Protein AF-X1N189-F1 (afdb_monomer_lite)

InterPro domains:
  IPR002758 Na+/H+ antiporter subunit E [PF01899] (11-115)
  IPR002758 Na+/H+ antiporter subunit E [PTHR34584] (7-115)

Sequence (115 aa):
MAKGSLFVAFVCLWLAWIALTGSINPQELAVGAIVAAFVAMVSYKLLFRGRMREKFDLKRWGYALAYVPAYIWAELKAHASVIYLILHPRMPIKPGIVRVPTKLQSDFGITGLAN

Structure (mmCIF, N/CA/C/O backbone):
data_AF-X1N189-F1
#
_entry.id   AF-X1N189-F1
#
loop_
_atom_site.group_PDB
_atom_site.id
_atom_site.type_symbol
_atom_site.label_atom_id
_atom_site.label_alt_id
_atom_site.label_comp_id
_atom_site.label_asym_id
_atom_site.label_entity_id
_atom_site.label_seq_id
_atom_site.pdbx_PDB_ins_code
_atom_site.Cartn_x
_atom_site.Cartn_y
_atom_site.Cartn_z
_atom_site.occupancy
_atom_site.B_iso_or_equiv
_atom_site.auth_seq_id
_atom_site.auth_comp_id
_atom_site.auth_asym_id
_atom_site.auth_atom_id
_atom_site.pdbx_PDB_model_num
ATOM 1 N N . MET A 1 1 ? -5.033 5.907 -23.504 1.00 54.69 1 MET A N 1
ATOM 2 C CA . MET A 1 1 ? -5.196 5.533 -22.077 1.00 54.69 1 MET A CA 1
ATOM 3 C C . MET A 1 1 ? -4.498 4.222 -21.698 1.00 54.69 1 MET A C 1
ATOM 5 O O . MET A 1 1 ? -3.828 4.228 -20.679 1.00 54.69 1 MET A O 1
ATOM 9 N N . ALA A 1 2 ? -4.549 3.150 -22.504 1.00 61.56 2 ALA A N 1
ATOM 10 C CA . ALA A 1 2 ? -3.931 1.851 -22.166 1.00 61.56 2 ALA A CA 1
ATOM 11 C C . ALA A 1 2 ? -2.388 1.846 -22.012 1.00 61.56 2 ALA A C 1
ATOM 13 O O . ALA A 1 2 ? -1.856 1.115 -21.181 1.00 61.56 2 ALA A O 1
ATOM 14 N N . LYS A 1 3 ? -1.661 2.679 -22.776 1.00 67.75 3 LYS A N 1
ATOM 15 C CA . LYS A 1 3 ? -0.182 2.708 -22.747 1.00 67.75 3 LYS A CA 1
ATOM 16 C C . LYS A 1 3 ? 0.393 3.176 -21.399 1.00 67.75 3 LYS A C 1
ATOM 18 O O . LYS A 1 3 ? 1.388 2.629 -20.944 1.00 67.75 3 LYS A O 1
ATOM 23 N N . GLY A 1 4 ? -0.255 4.143 -20.738 1.00 80.44 4 GLY A N 1
ATOM 24 C CA . GLY A 1 4 ? 0.210 4.675 -19.449 1.00 80.44 4 GLY A CA 1
ATOM 25 C C . GLY A 1 4 ? 0.035 3.689 -18.291 1.00 80.44 4 GLY A C 1
ATOM 26 O O . GLY A 1 4 ? 0.942 3.520 -17.487 1.00 80.44 4 GLY A O 1
ATOM 27 N N . SER A 1 5 ? -1.099 2.984 -18.242 1.00 85.25 5 SER A N 1
ATOM 28 C CA . SER A 1 5 ? -1.353 1.935 -17.243 1.00 85.25 5 SER A CA 1
ATOM 29 C C . SER A 1 5 ? -0.423 0.734 -17.398 1.00 85.25 5 SER A C 1
ATOM 31 O O . SER A 1 5 ? -0.003 0.163 -16.399 1.00 85.25 5 SER A O 1
ATOM 33 N N . LEU A 1 6 ? -0.077 0.368 -18.638 1.00 90.81 6 LEU A N 1
ATOM 34 C CA . LEU A 1 6 ? 0.864 -0.717 -18.913 1.00 90.81 6 LEU A CA 1
ATOM 35 C C . LEU A 1 6 ? 2.269 -0.380 -18.411 1.00 90.81 6 LEU A C 1
ATOM 37 O O . LEU A 1 6 ? 2.874 -1.186 -17.711 1.00 90.81 6 LEU A O 1
ATOM 41 N N . PHE A 1 7 ? 2.764 0.819 -18.731 1.00 90.88 7 PHE A N 1
ATOM 42 C CA . PHE A 1 7 ? 4.084 1.260 -18.286 1.00 90.88 7 PHE A CA 1
ATOM 43 C C . PHE A 1 7 ? 4.185 1.298 -16.760 1.00 90.88 7 PHE A C 1
ATOM 45 O O . PHE A 1 7 ? 5.150 0.801 -16.191 1.00 90.88 7 PHE A O 1
ATOM 52 N N . VAL A 1 8 ? 3.166 1.828 -16.079 1.00 90.38 8 VAL A N 1
ATOM 53 C CA . VAL A 1 8 ? 3.188 1.878 -14.614 1.00 90.38 8 VAL A CA 1
ATOM 54 C C . VAL A 1 8 ? 3.085 0.482 -14.006 1.00 90.38 8 VAL A C 1
ATOM 56 O O . VAL A 1 8 ? 3.796 0.200 -13.049 1.00 90.38 8 VAL A O 1
ATOM 59 N N . ALA A 1 9 ? 2.274 -0.414 -14.576 1.00 92.88 9 ALA A N 1
ATOM 60 C CA . ALA A 1 9 ? 2.242 -1.807 -14.139 1.00 92.88 9 ALA A CA 1
ATOM 61 C C . ALA A 1 9 ? 3.608 -2.479 -14.266 1.00 92.88 9 ALA A C 1
ATOM 63 O O . ALA A 1 9 ? 4.055 -3.107 -13.313 1.00 92.88 9 ALA A O 1
ATOM 64 N N . PHE A 1 10 ? 4.291 -2.286 -15.394 1.00 95.81 10 PHE A N 1
ATOM 65 C CA . PHE A 1 10 ? 5.654 -2.768 -15.587 1.00 95.81 10 PHE A CA 1
ATOM 66 C C . PHE A 1 10 ? 6.604 -2.232 -14.508 1.00 95.81 10 PHE A C 1
ATOM 68 O O . PHE A 1 10 ? 7.261 -3.022 -13.837 1.00 95.81 10 PHE A O 1
ATOM 75 N N . VAL A 1 11 ? 6.631 -0.912 -14.290 1.00 95.12 11 VAL A N 1
ATOM 76 C CA . VAL A 1 11 ? 7.516 -0.292 -13.291 1.00 95.12 11 VAL A CA 1
ATOM 77 C C . VAL A 1 11 ? 7.212 -0.810 -11.884 1.00 95.12 11 VAL A C 1
ATOM 79 O O . VAL A 1 11 ? 8.131 -1.200 -11.173 1.00 95.12 11 VAL A O 1
ATOM 82 N N . CYS A 1 12 ? 5.941 -0.873 -11.480 1.00 94.56 12 CYS A N 1
ATOM 83 C CA . CYS A 1 12 ? 5.558 -1.382 -10.162 1.00 94.56 12 CYS A CA 1
ATOM 84 C C . CYS A 1 12 ? 5.951 -2.852 -9.970 1.00 94.56 12 CYS A C 1
ATOM 86 O O . CYS A 1 12 ? 6.477 -3.203 -8.918 1.00 94.56 12 CYS A O 1
ATOM 88 N N . LEU A 1 13 ? 5.722 -3.703 -10.973 1.00 96.75 13 LEU A N 1
ATOM 89 C CA . LEU A 1 13 ? 6.066 -5.125 -10.908 1.00 96.75 13 LEU A CA 1
ATOM 90 C C . LEU A 1 13 ? 7.582 -5.349 -10.904 1.00 96.75 13 LEU A C 1
ATOM 92 O O . LEU A 1 13 ? 8.065 -6.223 -10.192 1.00 96.75 13 LEU A O 1
ATOM 96 N N . TRP A 1 14 ? 8.341 -4.546 -11.649 1.00 97.69 14 TRP A N 1
ATOM 97 C CA . TRP A 1 14 ? 9.797 -4.646 -11.664 1.00 97.69 14 TRP A CA 1
ATOM 98 C C . TRP A 1 14 ? 10.424 -4.136 -10.363 1.00 97.69 14 TRP A C 1
ATOM 100 O O . TRP A 1 14 ? 11.318 -4.777 -9.821 1.00 97.69 14 TRP A O 1
ATOM 110 N N . LEU A 1 15 ? 9.907 -3.044 -9.792 1.00 97.00 15 LEU A N 1
ATOM 111 C CA . LEU A 1 15 ? 10.317 -2.593 -8.459 1.00 97.00 15 LEU A CA 1
ATOM 112 C C . LEU A 1 15 ? 9.974 -3.628 -7.383 1.00 97.00 15 LEU A C 1
ATOM 114 O O . LEU A 1 15 ? 10.787 -3.868 -6.494 1.00 97.00 15 LEU A O 1
ATOM 118 N N . ALA A 1 16 ? 8.809 -4.277 -7.483 1.00 96.81 16 ALA A N 1
ATOM 119 C CA . ALA A 1 16 ? 8.451 -5.381 -6.599 1.00 96.81 16 ALA A CA 1
ATOM 120 C C . ALA A 1 16 ? 9.415 -6.569 -6.751 1.00 96.81 16 ALA A C 1
ATOM 122 O O . ALA A 1 16 ? 9.824 -7.138 -5.744 1.00 96.81 16 ALA A O 1
ATOM 123 N N . TRP A 1 17 ? 9.832 -6.904 -7.979 1.00 97.88 17 TRP A N 1
ATOM 124 C CA . TRP A 1 17 ? 10.861 -7.919 -8.227 1.00 97.88 17 TRP A CA 1
ATOM 125 C C . TRP A 1 17 ? 12.180 -7.566 -7.539 1.00 97.88 17 TRP A C 1
ATOM 127 O O . TRP A 1 17 ? 12.718 -8.387 -6.805 1.00 97.88 17 TRP A O 1
ATOM 137 N N . ILE A 1 18 ? 12.678 -6.341 -7.723 1.00 97.62 18 ILE A N 1
ATOM 138 C CA . ILE A 1 18 ? 13.938 -5.881 -7.114 1.00 97.62 18 ILE A CA 1
ATOM 139 C C . ILE A 1 18 ? 13.854 -5.916 -5.584 1.00 97.62 18 ILE A C 1
ATOM 141 O O . ILE A 1 18 ? 14.791 -6.356 -4.923 1.00 97.62 18 ILE A O 1
ATOM 145 N N . ALA A 1 19 ? 12.727 -5.484 -5.013 1.00 97.56 19 ALA A N 1
ATOM 146 C CA . ALA A 1 19 ? 12.504 -5.537 -3.571 1.00 97.56 19 ALA A CA 1
ATOM 147 C C . ALA A 1 19 ? 12.453 -6.980 -3.042 1.00 97.56 19 ALA A C 1
ATOM 149 O O . ALA A 1 19 ? 12.923 -7.237 -1.937 1.00 97.56 19 ALA A O 1
ATOM 150 N N . LEU A 1 20 ? 11.905 -7.914 -3.827 1.00 97.31 20 LEU A N 1
ATOM 151 C CA . LEU A 1 20 ? 11.798 -9.326 -3.462 1.00 97.31 20 LEU A CA 1
ATOM 152 C C . LEU A 1 20 ? 13.145 -10.053 -3.543 1.00 97.31 20 LEU A C 1
ATOM 154 O O . LEU A 1 20 ? 13.458 -10.851 -2.664 1.00 97.31 20 LEU A O 1
ATOM 158 N N . THR A 1 21 ? 13.933 -9.801 -4.590 1.00 96.31 21 THR A N 1
ATOM 159 C CA . THR A 1 21 ? 15.239 -10.450 -4.772 1.00 96.31 21 THR A CA 1
ATOM 160 C C . THR A 1 21 ? 16.339 -9.795 -3.944 1.00 96.31 21 THR A C 1
ATOM 162 O O . THR A 1 21 ? 17.343 -10.441 -3.653 1.00 96.31 21 THR A O 1
ATOM 165 N N . GLY A 1 22 ? 16.187 -8.514 -3.585 1.00 96.06 22 GLY A N 1
ATOM 166 C CA . GLY A 1 22 ? 17.199 -7.743 -2.859 1.00 96.06 22 GLY A CA 1
ATOM 167 C C . GLY A 1 22 ? 18.523 -7.598 -3.619 1.00 96.06 22 GLY A C 1
ATOM 168 O O . GLY A 1 22 ? 19.546 -7.278 -3.017 1.00 96.06 22 GLY A O 1
ATOM 169 N N . SER A 1 23 ? 18.524 -7.856 -4.930 1.00 92.88 23 SER A N 1
ATOM 170 C CA . SER A 1 23 ? 19.723 -7.933 -5.764 1.00 92.88 23 SER A CA 1
ATOM 171 C C . SER A 1 23 ? 19.699 -6.879 -6.865 1.00 92.88 23 SER A C 1
ATOM 173 O O . SER A 1 23 ? 18.690 -6.669 -7.535 1.00 92.88 23 SER A O 1
ATOM 175 N N . ILE A 1 24 ? 20.853 -6.248 -7.082 1.00 94.94 24 ILE A N 1
ATOM 176 C CA . ILE A 1 24 ? 21.108 -5.309 -8.186 1.00 94.94 24 ILE A CA 1
ATOM 177 C C . ILE A 1 24 ? 22.043 -5.910 -9.245 1.00 94.94 24 ILE A C 1
ATOM 179 O O . ILE A 1 24 ? 22.619 -5.186 -10.056 1.00 94.94 24 ILE A O 1
ATOM 183 N N . ASN A 1 25 ? 22.222 -7.236 -9.239 1.00 97.00 25 ASN A N 1
ATOM 184 C CA . ASN A 1 25 ? 22.993 -7.925 -10.269 1.00 97.00 25 ASN A CA 1
ATOM 185 C C . ASN A 1 25 ? 22.337 -7.693 -11.650 1.00 97.00 25 ASN A C 1
ATOM 187 O O . ASN A 1 25 ? 21.135 -7.938 -11.789 1.00 97.00 25 ASN A O 1
ATOM 191 N N . PRO A 1 26 ? 23.088 -7.271 -12.688 1.00 96.69 26 PRO A N 1
ATOM 192 C CA . PRO A 1 26 ? 22.540 -7.035 -14.024 1.00 96.69 26 PRO A CA 1
ATOM 193 C C . PRO A 1 26 ? 21.731 -8.203 -14.605 1.00 96.69 26 PRO A C 1
ATOM 195 O O . PRO A 1 26 ? 20.749 -7.966 -15.307 1.00 96.69 26 PRO A O 1
ATOM 198 N N . GLN A 1 27 ? 22.101 -9.453 -14.300 1.00 96.88 27 GLN A N 1
ATOM 199 C CA . GLN A 1 27 ? 21.369 -10.638 -14.763 1.00 96.88 27 GLN A CA 1
ATOM 200 C C . GLN A 1 27 ? 19.977 -10.731 -14.121 1.00 96.88 27 GLN A C 1
ATOM 202 O O . GLN A 1 27 ? 18.983 -10.907 -14.823 1.00 96.88 27 GLN A O 1
ATOM 207 N N . GLU A 1 28 ? 19.896 -10.527 -12.805 1.00 96.62 28 GLU A N 1
ATOM 208 C CA . GLU A 1 28 ? 18.637 -10.514 -12.046 1.00 96.62 28 GLU A CA 1
ATOM 209 C C . GLU A 1 28 ? 17.722 -9.367 -12.484 1.00 96.62 28 GLU A C 1
ATOM 211 O O . GLU A 1 28 ? 16.512 -9.541 -12.642 1.00 96.62 28 GLU A O 1
ATOM 216 N N . LEU A 1 29 ? 18.303 -8.192 -12.738 1.00 97.75 29 LEU A N 1
ATOM 217 C CA . LEU A 1 29 ? 17.566 -7.030 -13.228 1.00 97.75 29 LEU A CA 1
ATOM 218 C C . LEU A 1 29 ? 16.985 -7.277 -14.623 1.00 97.75 29 LEU A C 1
ATOM 22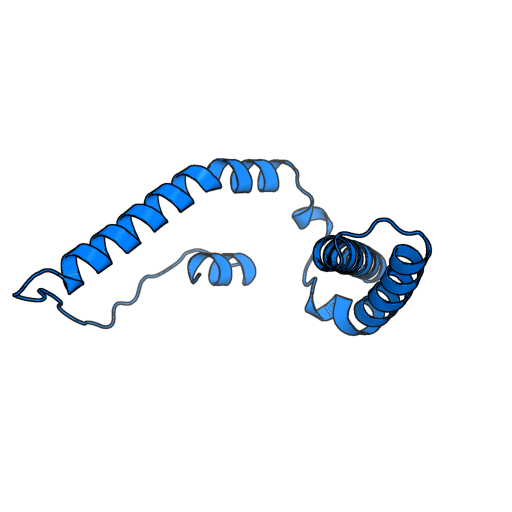0 O O . LEU A 1 29 ? 15.825 -6.936 -14.862 1.00 97.75 29 LEU A O 1
ATOM 224 N N . ALA A 1 30 ? 17.765 -7.885 -15.522 1.00 97.81 30 ALA A N 1
ATOM 225 C CA . ALA A 1 30 ? 17.334 -8.201 -16.880 1.00 97.81 30 ALA A CA 1
ATOM 226 C C . ALA A 1 30 ? 16.209 -9.246 -16.891 1.00 97.81 30 ALA A C 1
ATOM 228 O O . ALA A 1 30 ? 15.177 -9.026 -17.530 1.00 97.81 30 ALA A O 1
ATOM 229 N N . VAL A 1 31 ? 16.364 -10.345 -16.145 1.00 97.69 31 VAL A N 1
ATOM 230 C CA . VAL A 1 31 ? 15.321 -11.376 -16.015 1.00 97.69 31 VAL A CA 1
ATOM 231 C C . VAL A 1 31 ? 14.061 -10.780 -15.391 1.00 97.69 31 VAL A C 1
ATOM 233 O O . VAL A 1 31 ? 12.970 -10.938 -15.942 1.00 97.69 31 VAL A O 1
ATOM 236 N N . GLY A 1 32 ? 14.206 -10.015 -14.307 1.00 97.81 32 GLY A N 1
ATOM 237 C CA . GLY A 1 32 ? 13.093 -9.336 -13.654 1.00 97.81 32 GLY A CA 1
ATOM 238 C C . GLY A 1 32 ? 12.351 -8.376 -14.578 1.00 97.81 32 GLY A C 1
ATOM 239 O O . GLY A 1 32 ? 11.123 -8.338 -14.557 1.00 97.81 32 GLY A O 1
ATOM 240 N N . ALA A 1 33 ? 13.061 -7.636 -15.434 1.00 98.00 33 ALA A N 1
ATOM 241 C CA . ALA A 1 33 ? 12.440 -6.743 -16.408 1.00 98.00 33 ALA A CA 1
ATOM 242 C C . ALA A 1 33 ? 11.628 -7.526 -17.454 1.00 98.00 33 ALA A C 1
ATOM 244 O O . ALA A 1 33 ? 10.496 -7.151 -17.762 1.00 98.00 33 ALA A O 1
ATOM 245 N N . ILE A 1 34 ? 12.156 -8.640 -17.966 1.00 98.12 34 ILE A N 1
ATOM 246 C CA . ILE A 1 34 ? 11.441 -9.488 -18.933 1.00 98.12 34 ILE A CA 1
ATOM 247 C C . ILE A 1 34 ? 10.166 -10.064 -18.299 1.00 98.12 34 ILE A C 1
ATOM 249 O O . ILE A 1 34 ? 9.081 -9.955 -18.878 1.00 98.12 34 ILE A O 1
ATOM 253 N N . VAL A 1 35 ? 10.274 -10.621 -17.089 1.00 97.81 35 VAL A N 1
ATOM 254 C CA . VAL A 1 35 ? 9.132 -11.190 -16.357 1.00 97.81 35 VAL A CA 1
ATOM 255 C C . VAL A 1 35 ? 8.097 -10.111 -16.037 1.00 97.81 35 VAL A C 1
ATOM 257 O O . VAL A 1 35 ? 6.912 -10.290 -16.324 1.00 97.81 35 VAL A O 1
ATOM 260 N N . ALA A 1 36 ? 8.522 -8.962 -15.509 1.00 97.88 36 ALA A N 1
ATOM 261 C CA . ALA A 1 36 ? 7.628 -7.851 -15.197 1.00 97.88 36 ALA A CA 1
ATOM 262 C C . ALA A 1 36 ? 6.908 -7.328 -16.447 1.00 97.88 36 ALA A C 1
ATOM 264 O O . ALA A 1 36 ? 5.716 -7.030 -16.380 1.00 97.88 36 ALA A O 1
ATOM 265 N N . ALA A 1 37 ? 7.589 -7.250 -17.596 1.00 97.44 37 ALA A N 1
ATOM 266 C CA . ALA A 1 37 ? 6.977 -6.837 -18.856 1.00 97.44 37 ALA A CA 1
ATOM 267 C C . ALA A 1 37 ? 5.905 -7.836 -19.310 1.00 97.44 37 ALA A C 1
ATOM 269 O O . ALA A 1 37 ? 4.793 -7.428 -19.655 1.00 97.44 37 ALA A O 1
ATOM 270 N N . PHE A 1 38 ? 6.205 -9.137 -19.250 1.00 97.50 38 PHE A N 1
ATOM 271 C CA . PHE A 1 38 ? 5.249 -10.191 -19.583 1.00 97.50 38 PHE A CA 1
ATOM 272 C C . PHE A 1 38 ? 3.998 -10.128 -18.700 1.00 97.50 38 PHE A C 1
ATOM 274 O O . PHE A 1 38 ? 2.875 -10.043 -19.204 1.00 97.50 38 PHE A O 1
ATOM 281 N N . VAL A 1 39 ? 4.183 -10.079 -17.380 1.00 96.69 39 VAL A N 1
ATOM 282 C CA . VAL A 1 39 ? 3.071 -10.021 -16.423 1.00 96.69 39 VAL A CA 1
ATOM 283 C C . VAL A 1 39 ? 2.274 -8.727 -16.584 1.00 96.69 39 VAL A C 1
ATOM 285 O O . VAL A 1 39 ? 1.040 -8.760 -16.564 1.00 96.69 39 VAL A O 1
ATOM 288 N N . ALA A 1 40 ? 2.935 -7.587 -16.799 1.00 95.69 40 ALA A N 1
ATOM 289 C CA . ALA A 1 40 ? 2.267 -6.310 -17.028 1.00 95.69 40 ALA A CA 1
ATOM 290 C C . ALA A 1 40 ? 1.358 -6.353 -18.264 1.00 95.69 40 ALA A C 1
ATOM 292 O O . ALA A 1 40 ? 0.222 -5.885 -18.189 1.00 95.69 40 ALA A O 1
ATOM 293 N N . MET A 1 41 ? 1.804 -6.947 -19.378 1.00 94.38 41 MET A N 1
ATOM 294 C CA . MET A 1 41 ? 1.001 -7.045 -20.608 1.00 94.38 41 MET A CA 1
ATOM 295 C C . MET A 1 41 ? -0.339 -7.751 -20.391 1.00 94.38 41 MET A C 1
ATOM 297 O O . MET A 1 41 ? -1.350 -7.325 -20.953 1.00 94.38 41 MET A O 1
ATOM 301 N N . VAL A 1 42 ? -0.363 -8.780 -19.544 1.00 94.75 42 VAL A N 1
ATOM 302 C CA . VAL A 1 42 ? -1.578 -9.556 -19.259 1.00 94.75 42 VAL A CA 1
ATOM 303 C C . VAL A 1 42 ? -2.426 -8.901 -18.161 1.00 94.75 42 VAL A C 1
ATOM 305 O O . VAL A 1 42 ? -3.654 -8.954 -18.213 1.00 94.75 42 VAL A O 1
ATOM 308 N N . SER A 1 43 ? -1.801 -8.237 -17.182 1.00 93.31 43 SER A N 1
ATOM 309 C CA . SER A 1 43 ? -2.475 -7.808 -15.944 1.00 93.31 43 SER A CA 1
ATOM 310 C C . SER A 1 43 ? -2.766 -6.306 -15.821 1.00 93.31 43 SER A C 1
ATOM 312 O O . SER A 1 43 ? -3.534 -5.917 -14.939 1.00 93.31 43 SER A O 1
ATOM 314 N N . TYR A 1 44 ? -2.228 -5.432 -16.683 1.00 89.94 44 TYR A N 1
ATOM 315 C CA . TYR A 1 44 ? -2.284 -3.974 -16.460 1.00 89.94 44 TYR A CA 1
ATOM 316 C C . TYR A 1 44 ? -3.703 -3.403 -16.304 1.00 89.94 44 TYR A C 1
ATOM 318 O O . TYR A 1 44 ? -3.907 -2.443 -15.559 1.00 89.94 44 TYR A O 1
ATOM 326 N N . LYS A 1 45 ? -4.695 -3.992 -16.990 1.00 87.50 45 LYS A N 1
ATOM 327 C CA . LYS A 1 45 ? -6.106 -3.577 -16.901 1.00 87.50 45 LYS A CA 1
ATOM 328 C C . LYS A 1 45 ? -6.743 -3.921 -15.552 1.00 87.50 45 LYS A C 1
ATOM 330 O O . LYS A 1 45 ? -7.698 -3.258 -15.152 1.00 87.50 45 LYS A O 1
ATOM 335 N N . LEU A 1 46 ? -6.239 -4.956 -14.881 1.00 85.56 46 LEU A N 1
ATOM 336 C CA . LEU A 1 46 ? -6.679 -5.360 -13.547 1.00 85.56 46 LEU A CA 1
ATOM 337 C C . LEU A 1 46 ? -6.048 -4.454 -12.488 1.00 85.56 46 LEU A C 1
ATOM 339 O O . LEU A 1 46 ? -6.761 -3.898 -11.659 1.00 85.56 46 LEU A O 1
ATOM 343 N N . LEU A 1 47 ? -4.730 -4.253 -12.567 1.00 81.75 47 LEU A N 1
ATOM 344 C CA . LEU A 1 47 ? -3.964 -3.507 -11.565 1.00 81.75 47 LEU A CA 1
ATOM 345 C C . LEU A 1 47 ? -4.309 -2.012 -11.541 1.00 81.75 47 LEU A C 1
ATOM 347 O O . LEU A 1 47 ? -4.396 -1.397 -10.479 1.00 81.75 47 LEU A O 1
ATOM 351 N N . PHE A 1 48 ? -4.538 -1.406 -12.708 1.00 78.81 48 PHE A N 1
ATOM 352 C CA . PHE A 1 48 ? -4.765 0.032 -12.806 1.00 78.81 48 PHE A CA 1
ATOM 353 C C . PHE A 1 48 ? -6.061 0.346 -13.548 1.00 78.81 48 PHE A C 1
ATOM 355 O O . PHE A 1 48 ? -6.068 0.674 -14.732 1.00 78.81 48 PHE A O 1
ATOM 362 N N . ARG A 1 49 ? -7.174 0.324 -12.805 1.00 72.25 49 ARG A N 1
ATOM 363 C CA . ARG A 1 49 ? -8.440 0.941 -13.233 1.00 72.25 49 ARG A CA 1
ATOM 364 C C . ARG A 1 49 ? -8.422 2.460 -13.001 1.00 72.25 49 ARG A C 1
ATOM 366 O O . ARG A 1 49 ? -7.893 2.928 -11.986 1.00 72.25 49 ARG A O 1
ATOM 373 N N . GLY A 1 50 ? -9.016 3.219 -13.928 1.00 70.38 50 GLY A N 1
ATOM 374 C CA . GLY A 1 50 ? -9.203 4.678 -13.841 1.00 70.38 50 GLY A CA 1
ATOM 375 C C . GLY A 1 50 ? -8.109 5.531 -14.505 1.00 70.38 50 GLY A C 1
ATOM 376 O O . GLY A 1 50 ? -7.208 5.021 -15.171 1.00 70.38 50 GLY A O 1
ATOM 377 N N . ARG A 1 51 ? -8.189 6.864 -14.353 1.00 67.62 51 ARG A N 1
ATOM 378 C CA . ARG A 1 51 ? -7.207 7.799 -14.933 1.00 67.62 51 ARG A CA 1
ATOM 379 C C . ARG A 1 51 ? -5.904 7.792 -14.134 1.00 67.62 51 ARG A C 1
ATOM 381 O O . ARG A 1 51 ? -5.874 8.185 -12.974 1.00 67.62 51 ARG A O 1
ATOM 388 N N . MET A 1 52 ? -4.803 7.433 -14.794 1.00 68.00 52 MET A N 1
ATOM 389 C CA . MET A 1 52 ? -3.471 7.355 -14.175 1.00 68.00 52 MET A CA 1
ATOM 390 C C . MET A 1 52 ? -2.989 8.688 -13.582 1.00 68.00 52 MET A C 1
ATOM 392 O O . MET A 1 52 ? -2.341 8.708 -12.542 1.00 68.00 52 MET A O 1
ATOM 396 N N . ARG A 1 53 ? -3.331 9.808 -14.233 1.00 62.47 53 ARG A N 1
ATOM 397 C CA . ARG A 1 53 ? -2.878 11.158 -13.857 1.00 62.47 53 ARG A CA 1
ATOM 398 C C . ARG A 1 53 ? -3.303 11.554 -12.440 1.00 62.47 53 ARG A C 1
ATOM 400 O O . ARG A 1 53 ? -2.559 12.241 -11.758 1.00 62.47 53 ARG A O 1
ATOM 407 N N . GLU A 1 54 ? -4.458 11.078 -11.983 1.00 66.38 54 GLU A N 1
ATOM 408 C CA . GLU A 1 54 ? -4.977 11.363 -10.639 1.00 66.38 54 GLU A CA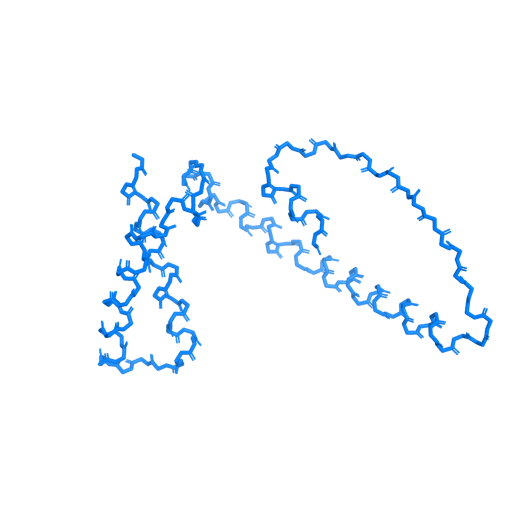 1
ATOM 409 C C . GLU A 1 54 ? -4.281 10.523 -9.548 1.00 66.38 54 GLU A C 1
ATOM 411 O O . GLU A 1 54 ? -4.389 10.850 -8.366 1.00 66.38 54 GLU A O 1
ATOM 416 N N . LYS A 1 55 ? -3.567 9.447 -9.922 1.00 68.88 55 LYS A N 1
ATOM 417 C CA . LYS A 1 55 ? -2.838 8.561 -8.993 1.00 68.88 55 LYS A CA 1
ATOM 418 C C . LYS A 1 55 ? -1.421 9.053 -8.669 1.00 68.88 55 LYS A C 1
ATOM 420 O O . LYS A 1 55 ? -0.867 8.669 -7.646 1.00 68.88 55 LYS A O 1
ATOM 425 N N . PHE A 1 56 ? -0.853 9.921 -9.505 1.00 73.44 56 PHE A N 1
ATOM 426 C CA . PHE A 1 56 ? 0.476 10.523 -9.310 1.00 73.44 56 PHE A CA 1
ATOM 427 C C . PHE A 1 56 ? 0.415 11.973 -8.813 1.00 73.44 56 PHE A C 1
ATOM 429 O O . PHE A 1 56 ? 1.374 12.725 -8.957 1.00 73.44 56 PHE A O 1
ATOM 436 N N . ASP A 1 57 ? -0.710 12.384 -8.226 1.00 85.19 57 ASP A N 1
ATOM 437 C CA . ASP A 1 57 ? -0.796 13.682 -7.565 1.00 85.19 57 ASP A CA 1
ATOM 438 C C . ASP A 1 57 ? 0.029 13.665 -6.271 1.00 85.19 57 ASP A C 1
ATOM 440 O O . ASP A 1 57 ? -0.313 12.980 -5.302 1.00 85.19 57 ASP A O 1
ATOM 444 N N . LEU A 1 58 ? 1.115 14.439 -6.262 1.00 87.44 58 LEU A N 1
ATOM 445 C CA . LEU A 1 58 ? 2.052 14.537 -5.148 1.00 87.44 58 LEU A CA 1
ATOM 446 C C . LEU A 1 58 ? 1.365 14.985 -3.849 1.00 87.44 58 LEU A C 1
ATOM 448 O O . LEU A 1 58 ? 1.767 14.559 -2.768 1.00 87.44 58 LEU A O 1
ATOM 452 N N . LYS A 1 59 ? 0.281 15.772 -3.937 1.00 91.38 59 LYS A N 1
ATOM 453 C CA . LYS A 1 59 ? -0.505 16.167 -2.759 1.00 91.38 59 LYS A CA 1
ATOM 454 C C . LYS A 1 59 ? -1.164 14.964 -2.096 1.00 91.38 59 LYS A C 1
ATOM 456 O O . LYS A 1 59 ? -1.162 14.867 -0.873 1.00 91.38 59 LYS A O 1
ATOM 461 N N . ARG A 1 60 ? -1.703 14.025 -2.882 1.00 88.56 60 ARG A N 1
ATOM 462 C CA . ARG A 1 60 ? -2.358 12.813 -2.357 1.00 88.56 60 ARG A CA 1
ATOM 463 C C . ARG A 1 60 ? -1.355 11.912 -1.647 1.00 88.56 60 ARG A C 1
ATOM 465 O O . ARG A 1 60 ? -1.667 11.399 -0.580 1.00 88.56 60 ARG A O 1
ATOM 472 N N . TRP A 1 61 ? -0.151 11.783 -2.201 1.00 90.56 61 TRP A N 1
ATOM 473 C CA . TRP A 1 61 ? 0.954 11.076 -1.551 1.00 90.56 61 TRP A CA 1
ATOM 474 C C . TRP A 1 61 ? 1.398 11.767 -0.259 1.00 90.56 61 TRP A C 1
ATOM 476 O O . TRP A 1 61 ? 1.602 11.093 0.746 1.00 90.56 61 TRP A O 1
ATOM 486 N N . GLY A 1 62 ? 1.453 13.102 -0.249 1.00 94.50 62 GLY A N 1
ATOM 487 C CA . GLY A 1 62 ? 1.706 13.885 0.961 1.00 94.50 62 GLY A CA 1
ATOM 488 C C . GLY A 1 62 ? 0.672 13.628 2.061 1.00 94.50 62 GLY A C 1
ATOM 489 O O . GLY A 1 62 ? 1.050 13.352 3.196 1.00 94.50 62 GLY A O 1
ATOM 490 N N . TYR A 1 63 ? -0.625 13.637 1.730 1.00 94.19 63 TYR A N 1
ATOM 491 C CA . TYR A 1 63 ? -1.686 13.299 2.687 1.00 94.19 63 TYR A CA 1
ATOM 492 C C . TYR A 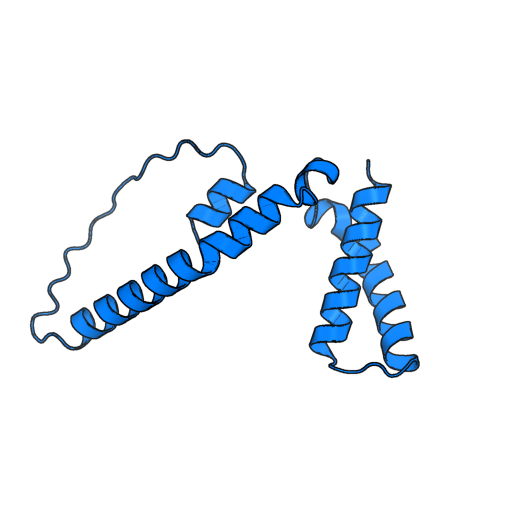1 63 ? -1.619 11.843 3.159 1.00 94.19 63 TYR A C 1
ATOM 494 O O . TYR A 1 63 ? -1.808 11.592 4.345 1.00 94.19 63 TYR A O 1
ATOM 502 N N . ALA A 1 64 ? -1.330 10.894 2.263 1.00 92.12 64 ALA A N 1
ATOM 503 C CA . ALA A 1 64 ? -1.176 9.488 2.631 1.00 92.12 64 ALA A CA 1
ATOM 504 C C . ALA A 1 64 ? -0.025 9.299 3.629 1.00 92.12 64 ALA A C 1
ATOM 506 O O . ALA A 1 64 ? -0.206 8.643 4.649 1.00 92.12 64 ALA A O 1
ATOM 507 N N . LEU A 1 65 ? 1.125 9.934 3.384 1.00 95.50 65 LEU A N 1
ATOM 508 C CA . LEU A 1 65 ? 2.274 9.873 4.284 1.00 95.50 65 LEU A CA 1
ATOM 509 C C . LEU A 1 65 ? 1.992 10.573 5.622 1.00 95.50 65 LEU A C 1
ATOM 511 O O . LEU A 1 65 ? 2.296 10.025 6.677 1.00 95.50 65 LEU A O 1
ATOM 515 N N . ALA A 1 66 ? 1.359 11.748 5.592 1.00 96.88 66 ALA A N 1
ATOM 516 C CA . ALA A 1 66 ? 0.967 12.477 6.798 1.00 96.88 66 ALA A CA 1
ATOM 517 C C . ALA A 1 66 ? -0.071 11.719 7.647 1.00 96.88 66 ALA A C 1
ATOM 519 O O . ALA A 1 66 ? -0.158 11.944 8.852 1.00 96.88 66 ALA A O 1
ATOM 520 N N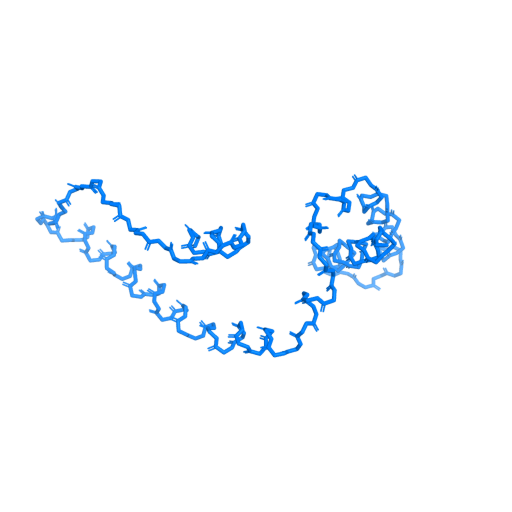 . TYR A 1 67 ? -0.846 10.817 7.040 1.00 96.12 67 TYR A N 1
ATOM 521 C CA . TYR A 1 67 ? -1.808 9.968 7.739 1.00 96.12 67 TYR A CA 1
ATOM 522 C C . TYR A 1 67 ? -1.154 8.779 8.467 1.00 96.12 67 TYR A C 1
ATOM 524 O O . TYR A 1 67 ? -1.704 8.307 9.463 1.00 96.12 67 TYR A O 1
ATOM 532 N N . VAL A 1 68 ? 0.033 8.325 8.040 1.00 96.56 68 VAL A N 1
ATOM 533 C CA . VAL A 1 68 ? 0.718 7.143 8.604 1.00 96.56 68 VAL A CA 1
ATOM 534 C C . VAL A 1 68 ? 0.865 7.192 10.134 1.00 96.56 68 VAL A C 1
ATOM 536 O O . VAL A 1 68 ? 0.510 6.205 10.776 1.00 96.56 68 VAL A O 1
ATOM 539 N N . PRO A 1 69 ? 1.305 8.297 10.773 1.00 97.38 69 PRO A N 1
ATOM 540 C CA . PRO A 1 69 ? 1.423 8.343 12.232 1.00 97.38 69 PRO A CA 1
ATOM 541 C C . PRO A 1 69 ? 0.081 8.160 12.952 1.00 97.38 69 PRO A C 1
ATOM 543 O O . PRO A 1 69 ? 0.008 7.466 13.966 1.00 97.38 69 PRO A O 1
ATOM 546 N N . ALA A 1 70 ? -0.993 8.754 12.419 1.00 97.44 70 ALA A N 1
ATOM 547 C CA . ALA A 1 70 ? -2.332 8.618 12.983 1.00 97.44 70 ALA A CA 1
ATOM 548 C C . ALA A 1 70 ? -2.856 7.181 12.846 1.00 97.44 70 ALA A C 1
ATOM 550 O O . ALA A 1 70 ? -3.438 6.655 13.795 1.00 97.44 70 ALA A O 1
ATOM 551 N N . TYR A 1 71 ? -2.605 6.545 11.697 1.00 96.56 71 TYR A N 1
ATOM 552 C CA . TYR A 1 71 ? -2.931 5.141 11.457 1.00 96.56 71 TYR A CA 1
ATOM 553 C C . TYR A 1 71 ? -2.192 4.215 12.429 1.00 96.56 71 TYR A C 1
ATOM 555 O O . TYR A 1 71 ? -2.835 3.452 13.141 1.00 96.56 71 TYR A O 1
ATOM 563 N N . ILE A 1 72 ? -0.867 4.349 12.552 1.00 97.81 72 ILE A N 1
ATOM 564 C CA . ILE A 1 72 ? -0.060 3.534 13.476 1.00 97.81 72 ILE A CA 1
ATOM 565 C C . ILE A 1 72 ? -0.550 3.702 14.918 1.00 97.81 72 ILE A C 1
ATOM 567 O O . ILE A 1 72 ? -0.690 2.722 15.645 1.00 97.81 72 ILE A O 1
ATOM 571 N N . TRP A 1 73 ? -0.859 4.928 15.347 1.00 98.31 73 TRP A N 1
ATOM 572 C CA . TRP A 1 73 ? -1.383 5.160 16.693 1.00 98.31 73 TRP A CA 1
ATOM 573 C C . TRP A 1 73 ? -2.750 4.502 16.925 1.00 98.31 73 TRP A C 1
ATOM 575 O O . TRP A 1 73 ? -3.016 3.983 18.011 1.00 98.31 73 TRP A O 1
ATOM 585 N N . ALA A 1 74 ? -3.636 4.528 15.926 1.00 97.88 74 ALA A N 1
ATOM 586 C CA . ALA A 1 74 ? -4.922 3.842 15.995 1.00 97.88 74 ALA A CA 1
ATOM 587 C C . ALA A 1 74 ? -4.742 2.317 16.059 1.00 97.88 74 ALA A C 1
ATOM 589 O O . ALA A 1 74 ? -5.354 1.682 16.917 1.00 97.88 74 ALA A O 1
ATOM 590 N N . GLU A 1 75 ? -3.848 1.770 15.235 1.00 97.38 75 GLU A N 1
ATOM 591 C CA . GLU A 1 75 ? -3.518 0.345 15.172 1.00 97.38 75 GLU A CA 1
ATOM 592 C C . GLU A 1 75 ? -2.968 -0.157 16.514 1.00 97.38 75 GLU A C 1
ATOM 594 O O . GLU A 1 75 ? -3.491 -1.106 17.096 1.00 97.38 75 GLU A O 1
ATOM 599 N N . LEU A 1 76 ? -1.987 0.544 17.093 1.00 98.38 76 LEU A N 1
ATOM 600 C CA . LEU A 1 76 ? -1.425 0.193 18.403 1.00 98.38 76 LEU A CA 1
ATOM 601 C C . LEU A 1 76 ? -2.486 0.194 19.511 1.00 98.38 76 LEU A C 1
ATOM 603 O O . LEU A 1 76 ? -2.526 -0.724 20.332 1.00 98.38 76 LEU A O 1
ATOM 607 N N . LYS A 1 77 ? -3.376 1.197 19.534 1.00 98.31 77 LYS A N 1
ATOM 608 C CA . LYS A 1 77 ? -4.487 1.242 20.500 1.00 98.31 77 LYS A CA 1
ATOM 609 C C . LYS A 1 77 ? -5.476 0.096 20.296 1.00 98.31 77 LYS A C 1
ATOM 611 O O . LYS A 1 77 ? -5.983 -0.438 21.286 1.00 98.31 77 LYS A O 1
ATOM 616 N N . ALA A 1 78 ? -5.764 -0.273 19.049 1.00 97.56 78 ALA A N 1
ATOM 617 C CA . ALA A 1 78 ? -6.652 -1.387 18.739 1.00 97.56 78 ALA A CA 1
ATOM 618 C C . ALA A 1 78 ? -6.075 -2.711 19.265 1.00 97.56 78 ALA A C 1
ATOM 620 O O . ALA A 1 78 ? -6.749 -3.395 20.036 1.00 97.56 78 ALA 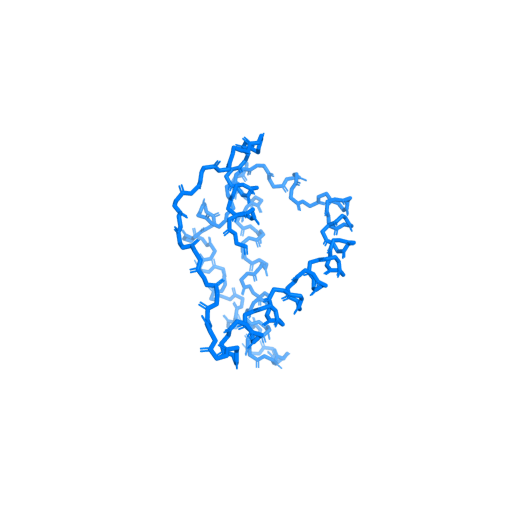A O 1
ATOM 621 N N . HIS A 1 79 ? -4.805 -3.016 18.967 1.00 97.81 79 HIS A N 1
ATOM 622 C CA . HIS A 1 79 ? -4.122 -4.209 19.493 1.00 97.81 79 HIS A CA 1
ATOM 623 C C . HIS A 1 79 ? -4.062 -4.218 21.019 1.00 97.81 79 HIS A C 1
ATOM 625 O O . HIS A 1 79 ? -4.396 -5.225 21.639 1.00 97.81 79 HIS A O 1
ATOM 631 N N . ALA A 1 80 ? -3.724 -3.089 21.647 1.00 97.94 80 ALA A N 1
ATOM 632 C CA . ALA A 1 80 ? -3.731 -2.973 23.105 1.00 97.94 80 ALA A CA 1
ATOM 633 C C . ALA A 1 80 ? -5.123 -3.245 23.709 1.00 97.94 80 ALA A C 1
ATOM 635 O O . ALA A 1 80 ? -5.231 -3.919 24.734 1.00 97.94 80 ALA A O 1
ATOM 636 N N . SER A 1 81 ? -6.195 -2.778 23.057 1.00 96.94 81 SER A N 1
ATOM 637 C CA . SER A 1 81 ? -7.576 -3.038 23.488 1.00 96.94 81 SER A CA 1
ATOM 638 C C . SER A 1 81 ? -7.932 -4.521 23.380 1.00 96.94 81 SER A C 1
ATOM 640 O O . SER A 1 81 ? -8.553 -5.069 24.288 1.00 96.94 81 SER A O 1
ATOM 642 N N . VAL A 1 82 ? -7.504 -5.192 22.307 1.00 96.81 82 VAL A N 1
ATOM 643 C CA . VAL A 1 82 ? -7.696 -6.639 22.133 1.00 96.81 82 VAL A CA 1
ATOM 644 C C . VAL A 1 82 ? -6.921 -7.429 23.191 1.00 96.81 82 VAL A C 1
ATOM 646 O O . VAL A 1 82 ? -7.496 -8.315 23.818 1.00 96.81 82 VAL A O 1
ATOM 649 N N . ILE A 1 83 ? -5.659 -7.073 23.458 1.00 97.06 83 ILE A N 1
ATOM 650 C CA . ILE A 1 83 ? -4.847 -7.685 24.524 1.00 97.06 83 ILE A CA 1
ATOM 651 C C . ILE A 1 83 ? -5.545 -7.539 25.878 1.00 97.06 83 ILE A C 1
ATOM 653 O O . ILE A 1 83 ? -5.679 -8.518 26.612 1.00 97.06 83 ILE A O 1
ATOM 657 N N . TYR A 1 84 ? -6.032 -6.336 26.197 1.00 96.19 84 TYR A N 1
ATOM 658 C CA . TYR A 1 84 ? -6.789 -6.100 27.422 1.00 96.19 84 TYR A CA 1
ATOM 659 C C . TYR A 1 84 ? -8.029 -6.992 27.495 1.00 96.19 84 TYR A C 1
ATOM 661 O O . TYR A 1 84 ? -8.245 -7.633 28.519 1.00 96.19 84 TYR A O 1
ATOM 669 N N . LEU A 1 85 ? -8.822 -7.059 26.420 1.00 95.94 85 LEU A N 1
ATOM 670 C CA . LEU A 1 85 ? -10.030 -7.879 26.382 1.00 95.94 85 LEU A CA 1
ATOM 671 C C . LEU A 1 85 ? -9.715 -9.351 26.642 1.00 95.94 85 LEU A C 1
ATOM 673 O O . LEU A 1 85 ? -10.394 -9.930 27.478 1.00 95.94 85 LEU A O 1
ATOM 677 N N . ILE A 1 86 ? -8.679 -9.908 26.001 1.00 95.62 86 ILE A N 1
ATOM 678 C CA . ILE A 1 86 ? -8.254 -11.314 26.146 1.00 95.62 86 ILE A CA 1
ATOM 679 C C . ILE A 1 86 ? -7.779 -11.626 27.570 1.00 95.62 86 ILE A C 1
ATOM 681 O O . ILE A 1 86 ? -8.100 -12.679 28.114 1.00 95.62 86 ILE A O 1
ATOM 685 N N . LEU A 1 87 ? -6.993 -10.733 28.176 1.00 96.19 87 LEU A N 1
ATOM 686 C CA . LEU A 1 87 ? -6.446 -10.948 29.518 1.00 96.19 87 LEU A CA 1
ATOM 687 C C . LEU A 1 87 ? -7.467 -10.663 30.629 1.00 96.19 87 LEU A C 1
ATOM 689 O O . LEU A 1 87 ? -7.255 -11.060 31.775 1.00 96.19 87 LEU A O 1
ATOM 693 N N . HIS A 1 88 ? -8.561 -9.960 30.326 1.00 95.31 88 HIS A N 1
ATOM 694 C CA . HIS A 1 88 ? -9.554 -9.592 31.323 1.00 95.31 88 HIS A CA 1
ATOM 695 C C . HIS A 1 88 ? -10.415 -10.808 31.712 1.00 95.31 88 HIS A C 1
ATOM 697 O O . HIS A 1 88 ? -11.157 -11.314 30.871 1.00 95.31 88 HIS A O 1
ATOM 703 N N . PRO A 1 89 ? -10.452 -11.229 32.993 1.00 93.81 89 PRO A N 1
ATOM 704 C CA . PRO A 1 89 ? -11.140 -12.460 33.407 1.00 93.81 89 PRO A CA 1
ATOM 705 C C . PRO A 1 89 ? -12.631 -12.514 33.051 1.00 93.81 89 PRO A C 1
ATOM 707 O O . PRO A 1 89 ? -13.196 -13.586 32.866 1.00 93.81 89 PRO A O 1
ATOM 710 N N . ARG A 1 90 ? -13.285 -11.348 32.977 1.00 93.88 90 ARG A N 1
ATOM 711 C CA . ARG A 1 90 ? -14.712 -11.232 32.644 1.00 93.88 90 ARG A CA 1
ATOM 712 C C . ARG A 1 90 ? -15.002 -11.148 31.144 1.00 93.88 90 ARG A C 1
ATOM 714 O O 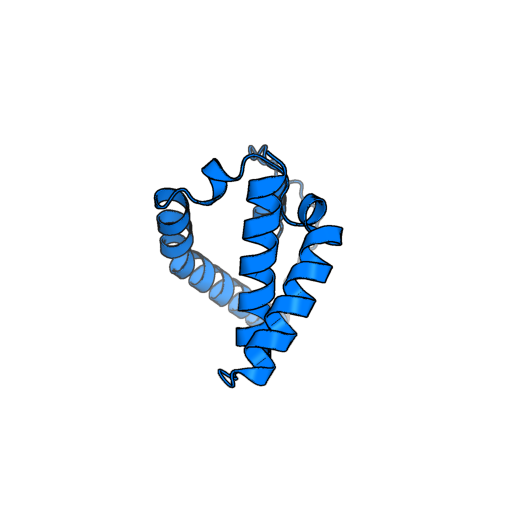. ARG A 1 90 ? -16.178 -11.126 30.804 1.00 93.88 90 ARG A O 1
ATOM 721 N N . MET A 1 91 ? -13.981 -11.042 30.283 1.00 89.81 91 MET A N 1
ATOM 722 C CA . MET A 1 91 ? -14.108 -10.957 28.818 1.00 89.81 91 MET A CA 1
ATOM 723 C C . MET A 1 91 ? -15.307 -10.092 28.364 1.00 89.81 91 MET A C 1
ATOM 725 O O . MET A 1 91 ? -16.255 -10.623 27.783 1.00 89.81 91 MET A O 1
ATOM 729 N N . PRO A 1 92 ? -15.339 -8.777 28.667 1.00 91.75 92 PRO A N 1
ATOM 730 C CA . PRO A 1 92 ? -16.546 -7.956 28.544 1.00 91.75 92 PRO A CA 1
ATOM 731 C C . PRO A 1 92 ? -16.854 -7.577 27.081 1.00 91.75 92 PRO A C 1
ATOM 733 O O . PRO A 1 92 ? -16.784 -6.413 26.692 1.00 91.75 92 PRO A O 1
ATOM 736 N N . ILE A 1 93 ? -17.211 -8.566 26.263 1.00 93.56 93 ILE A N 1
ATOM 737 C CA . ILE A 1 93 ? -17.536 -8.430 24.841 1.00 93.56 93 ILE A CA 1
ATOM 738 C C . ILE A 1 93 ? -19.058 -8.492 24.668 1.00 93.56 93 ILE A C 1
ATOM 740 O O . ILE A 1 93 ? -19.721 -9.382 25.196 1.00 93.56 93 ILE A O 1
ATOM 744 N N . LYS A 1 94 ? -19.622 -7.552 23.901 1.00 94.44 94 LYS A N 1
ATOM 745 C CA . LYS A 1 94 ? -21.044 -7.531 23.522 1.00 94.44 94 LYS A CA 1
ATOM 746 C C . LYS A 1 94 ? -21.154 -7.524 21.994 1.00 94.44 94 LYS A C 1
ATOM 748 O O . LYS A 1 94 ? -21.055 -6.450 21.402 1.00 94.44 94 LYS A O 1
ATOM 753 N N . PRO A 1 95 ? -21.283 -8.693 21.343 1.00 95.44 95 PRO A N 1
ATOM 754 C CA . PRO A 1 95 ? -21.313 -8.766 19.888 1.00 95.44 95 PRO A CA 1
ATOM 755 C C . PRO A 1 95 ? -22.597 -8.143 19.330 1.00 95.44 95 PRO A C 1
ATOM 757 O O . PRO A 1 95 ? -23.665 -8.227 19.935 1.00 95.44 95 PRO A O 1
ATOM 760 N N . GLY A 1 96 ? -22.494 -7.547 18.147 1.00 96.19 96 GLY A N 1
ATOM 761 C CA . GLY A 1 96 ? -23.627 -6.980 17.428 1.00 96.19 96 GLY A CA 1
ATOM 762 C C . GLY A 1 96 ? -23.234 -6.607 16.005 1.00 96.19 96 GLY A C 1
ATOM 763 O O . GLY A 1 96 ? -22.106 -6.186 15.757 1.00 96.19 96 GLY A O 1
ATOM 764 N N . ILE A 1 97 ? -24.163 -6.769 15.064 1.00 97.56 97 ILE A N 1
ATOM 765 C CA . ILE A 1 97 ? -23.976 -6.334 13.677 1.00 97.56 97 ILE A CA 1
ATOM 766 C C . ILE A 1 97 ? -24.459 -4.889 13.584 1.00 97.56 97 ILE A C 1
ATOM 768 O O . ILE A 1 97 ? -25.644 -4.613 13.762 1.00 97.56 97 ILE A O 1
ATOM 772 N N . VAL A 1 98 ? -23.538 -3.967 13.308 1.00 96.50 98 VAL A N 1
ATOM 773 C CA . VAL A 1 98 ? -23.832 -2.536 13.166 1.00 96.50 98 VAL A CA 1
ATOM 774 C C . VAL A 1 98 ? -23.543 -2.072 11.744 1.00 96.50 98 VAL A C 1
ATOM 776 O O . VAL A 1 98 ? -22.555 -2.472 11.131 1.00 96.50 98 VAL A O 1
ATOM 779 N N . ARG A 1 99 ? -24.412 -1.213 11.202 1.00 96.44 99 ARG A N 1
ATOM 780 C CA . ARG A 1 99 ? -24.217 -0.600 9.884 1.00 96.44 99 ARG A CA 1
ATOM 781 C C . ARG A 1 99 ? -23.587 0.778 10.050 1.00 96.44 99 ARG A C 1
ATOM 783 O O . ARG A 1 99 ? -24.199 1.654 10.654 1.00 96.44 99 ARG A O 1
ATOM 790 N N . VAL A 1 100 ? -22.411 0.985 9.460 1.00 95.88 100 VAL A N 1
ATOM 791 C CA . VAL A 1 100 ? -21.733 2.290 9.438 1.00 95.88 100 VAL A CA 1
ATOM 792 C C . VAL A 1 100 ? -21.846 2.887 8.028 1.00 95.88 100 VAL A C 1
ATOM 794 O O . VAL A 1 100 ? -21.222 2.369 7.102 1.00 95.88 100 VAL A O 1
ATOM 797 N N . PRO A 1 101 ? -22.672 3.928 7.808 1.00 95.12 101 PRO A N 1
ATOM 798 C CA . PRO A 1 101 ? -22.793 4.558 6.496 1.00 95.12 101 PRO A CA 1
ATOM 799 C C . PRO A 1 101 ? -21.525 5.349 6.138 1.00 95.12 101 PRO A C 1
ATOM 801 O O . PRO A 1 101 ? -20.957 6.042 6.980 1.00 95.12 101 PRO A O 1
ATOM 804 N N . THR A 1 102 ? -21.111 5.296 4.869 1.00 96.00 102 THR A N 1
ATOM 805 C CA . THR A 1 102 ? -19.969 6.057 4.334 1.00 96.00 102 THR A CA 1
ATOM 806 C C . THR A 1 102 ? -20.398 6.960 3.180 1.00 96.00 102 THR A C 1
ATOM 808 O O . THR A 1 102 ? -21.336 6.648 2.450 1.00 96.00 102 THR A O 1
ATOM 811 N N . LYS A 1 103 ? -19.707 8.094 3.018 1.00 97.19 103 LYS A N 1
ATOM 812 C CA . LYS A 1 103 ? -19.881 9.026 1.887 1.00 97.19 103 LYS A CA 1
ATOM 813 C C . LYS A 1 103 ? -18.866 8.780 0.761 1.00 97.19 103 LYS A C 1
ATOM 815 O O . LYS A 1 103 ? -18.872 9.508 -0.230 1.00 97.19 103 LYS A O 1
ATOM 820 N N . LEU A 1 104 ? -17.966 7.806 0.926 1.00 95.38 104 LEU A N 1
ATOM 821 C CA . LEU A 1 104 ? -16.954 7.468 -0.073 1.00 95.38 104 LEU A CA 1
ATOM 822 C C . LEU A 1 104 ? -17.614 6.877 -1.319 1.00 95.38 104 LEU A C 1
ATOM 824 O O . LEU A 1 104 ? -18.479 6.014 -1.222 1.00 95.38 104 LEU A O 1
ATOM 828 N N . GLN A 1 105 ? -17.180 7.353 -2.485 1.00 92.50 105 GLN A N 1
ATOM 829 C CA . GLN A 1 105 ? -17.739 6.944 -3.776 1.00 92.50 105 GLN A CA 1
ATOM 830 C C . GLN A 1 105 ? -16.782 6.089 -4.606 1.00 92.50 105 GLN A C 1
ATOM 832 O O . GLN A 1 105 ? -17.222 5.382 -5.503 1.00 92.50 105 GLN A O 1
ATOM 837 N N . SER A 1 106 ? -15.472 6.174 -4.356 1.00 88.81 106 SER A N 1
ATOM 838 C CA . SER A 1 106 ? -14.491 5.417 -5.129 1.00 88.81 106 SER A CA 1
ATOM 839 C C . SER A 1 106 ? -14.308 4.021 -4.550 1.00 88.81 106 SER A C 1
ATOM 841 O O . SER A 1 106 ? -14.104 3.884 -3.345 1.00 88.81 106 SER A O 1
ATOM 843 N N . ASP A 1 107 ? -14.275 3.006 -5.416 1.00 88.44 107 ASP A N 1
ATOM 844 C CA . ASP A 1 107 ? -14.007 1.618 -5.016 1.00 88.44 107 ASP A CA 1
ATOM 845 C C . ASP A 1 107 ? -12.740 1.523 -4.156 1.00 88.44 107 ASP A C 1
ATOM 847 O O . ASP A 1 107 ? -12.758 0.942 -3.080 1.00 88.44 107 ASP A O 1
ATOM 851 N N . PHE A 1 108 ? -11.658 2.195 -4.572 1.00 86.19 108 PHE A N 1
ATOM 852 C CA . PHE A 1 108 ? -10.402 2.225 -3.816 1.00 86.19 108 PHE A CA 1
ATOM 853 C C . PHE A 1 108 ? -10.549 2.874 -2.433 1.00 86.19 108 PHE A C 1
ATOM 855 O O . PHE A 1 108 ? -9.948 2.403 -1.475 1.00 86.19 108 PHE A O 1
ATOM 862 N N . GLY A 1 109 ? -11.341 3.945 -2.313 1.00 90.25 109 GLY A N 1
ATOM 863 C CA . GLY A 1 109 ? -11.593 4.590 -1.025 1.00 90.25 109 GLY A CA 1
ATOM 864 C C . GLY A 1 109 ? -12.435 3.712 -0.105 1.00 90.25 109 GLY A C 1
ATOM 865 O O . GLY A 1 109 ? -12.129 3.601 1.075 1.00 90.25 109 GLY A O 1
ATOM 866 N N . ILE A 1 110 ? -13.462 3.055 -0.648 1.00 94.38 110 ILE A N 1
ATOM 867 C CA . ILE A 1 110 ? -14.312 2.123 0.102 1.00 94.38 110 ILE A CA 1
ATOM 868 C C . ILE A 1 110 ? -13.483 0.926 0.583 1.00 94.38 110 ILE A C 1
ATOM 870 O O . ILE A 1 110 ? -13.542 0.589 1.761 1.00 94.38 110 ILE A O 1
ATOM 874 N N . THR A 1 111 ? -12.664 0.327 -0.288 1.00 92.94 111 THR A N 1
ATOM 875 C CA . THR A 1 111 ? -11.754 -0.766 0.085 1.00 92.94 111 THR A CA 1
ATOM 876 C C . THR A 1 111 ? -10.720 -0.318 1.113 1.00 92.94 111 THR A C 1
ATOM 878 O O . THR A 1 111 ? -10.475 -1.046 2.064 1.00 92.94 111 THR A O 1
ATOM 881 N N . GLY A 1 112 ? -10.146 0.878 0.963 1.00 92.50 112 GLY A N 1
ATOM 882 C CA . GLY A 1 112 ? -9.182 1.421 1.921 1.00 92.50 112 GLY A CA 1
ATOM 883 C C . GLY A 1 112 ? -9.781 1.802 3.277 1.00 92.50 112 GLY A C 1
ATOM 884 O O . GLY A 1 112 ? -9.041 1.877 4.240 1.00 92.50 112 GLY A O 1
ATOM 885 N N . LEU A 1 113 ? -11.093 2.053 3.367 1.00 94.81 113 LEU A N 1
ATOM 886 C CA . LEU A 1 113 ? -11.792 2.254 4.644 1.00 94.81 113 LEU A CA 1
ATOM 887 C C . LEU A 1 113 ? -12.127 0.923 5.334 1.00 94.81 113 LEU A C 1
ATOM 889 O O . LEU A 1 113 ? -12.276 0.883 6.551 1.00 94.81 113 LEU A O 1
ATOM 893 N N . ALA A 1 114 ? -12.327 -0.137 4.549 1.00 94.19 114 ALA A N 1
ATOM 894 C CA . ALA A 1 114 ? -12.695 -1.457 5.051 1.00 94.19 114 ALA A CA 1
ATOM 895 C C . ALA A 1 114 ? -11.501 -2.263 5.595 1.00 94.19 114 ALA A C 1
ATOM 897 O O . ALA A 1 114 ? -11.728 -3.251 6.291 1.00 94.19 114 ALA A O 1
ATOM 898 N N . ASN A 1 115 ? -10.277 -1.861 5.244 1.00 91.94 115 ASN A N 1
ATOM 899 C CA . ASN A 1 115 ? -9.005 -2.459 5.657 1.00 91.94 115 ASN A CA 1
ATOM 900 C C . ASN A 1 115 ? -8.313 -1.559 6.681 1.00 91.94 115 ASN A C 1
ATOM 902 O O . ASN A 1 115 ? -7.684 -2.108 7.606 1.00 91.94 115 ASN A O 1
#

Organism: NCBI:txid412755

Secondary structure (DSSP, 8-state):
-HHHHHHHHHHHHHHHHHHHH----HHHHHHHHHHHHHHHHHHHHHH--S-GGGTS-HHHHHHHHHHHHHHHHHHHHHHHHHHHHHH-TT---------------SHHHHHHHH-

Radius of gyration: 20.55 Å; chains: 1; bounding box: 47×29×56 Å

Foldseek 3Di:
DQVVLLVVQLVVQLVVQCVVVVDPPPVSSVVSSVVSNVCSVVCSCPVDDDDPVVVPDVVVVVVVVVCVVVVVVVVVVVVVVVVCLVPPPVSPDDDDDDDDDDPDDDPVVVVVVVD

pLDDT: mean 91.73, std 9.15, range [54.69, 98.38]